Protein AF-A0AAV0QYZ3-F1 (afdb_monomer_lite)

pLDDT: mean 91.54, std 6.42, range [64.12, 98.5]

Structure (mmCIF, N/CA/C/O backbone):
data_AF-A0AAV0QYZ3-F1
#
_entry.id   AF-A0AAV0QYZ3-F1
#
loop_
_atom_site.group_PDB
_atom_site.id
_atom_site.type_symbol
_atom_site.label_atom_id
_atom_site.label_alt_id
_atom_site.label_comp_id
_atom_site.label_asym_id
_atom_site.label_entity_id
_atom_site.label_seq_id
_atom_site.pdbx_PDB_ins_code
_atom_site.Cartn_x
_atom_site.Cartn_y
_atom_site.Cartn_z
_atom_site.occupancy
_atom_site.B_iso_or_equiv
_atom_site.auth_seq_id
_atom_site.auth_comp_id
_atom_site.auth_asym_id
_atom_site.auth_atom_id
_atom_site.pdbx_PDB_model_num
ATOM 1 N N . ME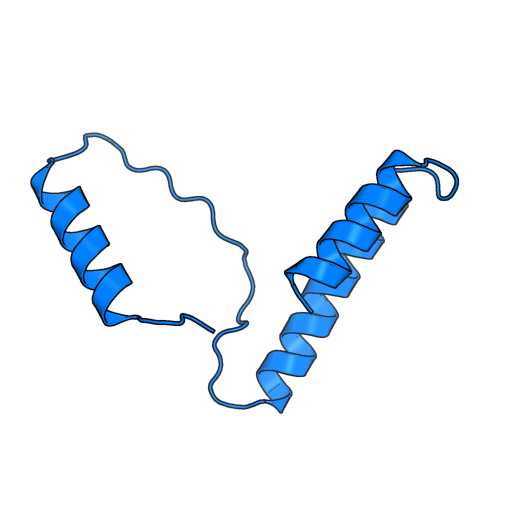T A 1 1 ? 6.874 0.260 7.075 1.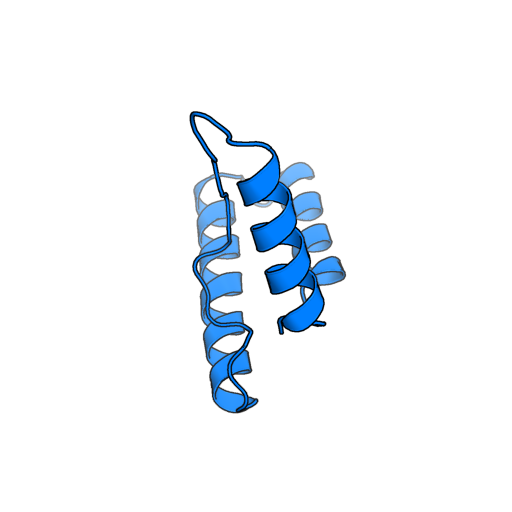00 69.06 1 MET A N 1
ATOM 2 C CA . MET A 1 1 ? 6.963 0.358 8.550 1.00 69.06 1 MET A CA 1
ATOM 3 C C . MET A 1 1 ? 5.917 1.346 9.044 1.00 69.06 1 MET A C 1
ATOM 5 O O . MET A 1 1 ? 5.911 2.479 8.576 1.00 69.06 1 MET A O 1
ATOM 9 N N . ILE A 1 2 ? 5.031 0.948 9.965 1.00 82.75 2 ILE A N 1
ATOM 10 C CA . ILE A 1 2 ? 4.100 1.889 10.603 1.00 82.75 2 ILE A CA 1
ATOM 11 C C . ILE A 1 2 ? 4.944 2.862 11.420 1.00 82.75 2 ILE A C 1
ATOM 13 O O . ILE A 1 2 ? 5.498 2.490 12.452 1.00 82.75 2 ILE A O 1
ATOM 17 N N . GLY A 1 3 ? 5.058 4.102 10.942 1.00 83.56 3 GLY A N 1
ATOM 18 C CA . GLY A 1 3 ? 5.952 5.093 11.544 1.00 83.56 3 GLY A CA 1
ATOM 19 C C . GLY A 1 3 ? 5.576 5.465 12.980 1.00 83.56 3 GLY A C 1
ATOM 20 O O . GLY A 1 3 ? 6.445 5.813 13.771 1.00 83.56 3 GLY A O 1
ATOM 21 N N . ASN A 1 4 ? 4.289 5.385 13.341 1.00 90.62 4 ASN A N 1
ATOM 22 C CA . ASN A 1 4 ? 3.830 5.639 14.707 1.00 90.62 4 ASN A CA 1
ATOM 23 C C . ASN A 1 4 ? 2.527 4.871 15.019 1.00 90.62 4 ASN A C 1
ATOM 25 O O . ASN A 1 4 ? 1.432 5.375 14.743 1.00 90.62 4 ASN A O 1
ATOM 29 N N . PRO A 1 5 ? 2.623 3.663 15.601 1.00 91.94 5 PRO A N 1
ATOM 30 C CA . PRO A 1 5 ? 1.457 2.849 15.944 1.00 91.94 5 PRO A CA 1
ATOM 31 C C . PRO A 1 5 ? 0.503 3.536 16.930 1.00 91.94 5 PRO A C 1
ATOM 33 O O . PRO A 1 5 ? -0.711 3.390 16.811 1.00 91.94 5 PRO A O 1
ATOM 36 N N . GLN A 1 6 ? 1.026 4.341 17.862 1.00 96.00 6 GLN A N 1
ATOM 37 C CA . GLN A 1 6 ? 0.216 5.034 18.868 1.00 96.00 6 GLN A CA 1
ATOM 38 C C . GLN A 1 6 ? -0.688 6.100 18.237 1.00 96.00 6 GLN A C 1
ATOM 40 O O . GLN A 1 6 ? -1.830 6.277 18.658 1.00 96.00 6 GLN A O 1
ATOM 45 N N . ARG A 1 7 ? -0.209 6.800 17.200 1.00 95.75 7 ARG A N 1
ATOM 46 C CA . ARG A 1 7 ? -1.020 7.765 16.440 1.00 95.75 7 ARG A CA 1
ATOM 47 C C . ARG A 1 7 ? -2.121 7.078 15.644 1.00 95.75 7 ARG A C 1
ATOM 49 O O . ARG A 1 7 ? -3.243 7.578 15.639 1.00 95.75 7 ARG A O 1
ATOM 56 N N . LEU A 1 8 ? -1.822 5.937 15.019 1.00 94.81 8 LEU A N 1
ATOM 57 C CA . LEU A 1 8 ? -2.836 5.134 14.335 1.00 94.81 8 LEU A CA 1
ATOM 58 C C . LEU A 1 8 ? -3.919 4.691 15.323 1.00 94.81 8 LEU A C 1
ATOM 60 O O . LEU A 1 8 ? -5.102 4.904 15.077 1.00 94.81 8 LEU A O 1
ATOM 64 N N . GLU A 1 9 ? -3.526 4.167 16.483 1.00 96.75 9 GLU A N 1
ATOM 65 C CA . GLU A 1 9 ? -4.469 3.764 17.526 1.00 96.75 9 GLU A CA 1
ATOM 66 C C . GLU A 1 9 ? -5.331 4.941 18.016 1.00 96.75 9 GLU A C 1
ATOM 68 O O . GLU A 1 9 ? -6.552 4.811 18.140 1.00 96.75 9 GLU A O 1
ATOM 73 N N . ALA A 1 10 ? -4.724 6.106 18.258 1.00 97.69 10 ALA A N 1
ATOM 74 C CA . ALA A 1 10 ? -5.445 7.311 18.663 1.00 97.69 10 ALA A CA 1
ATOM 75 C C . ALA A 1 10 ? -6.459 7.762 17.598 1.00 97.69 10 ALA A C 1
ATOM 77 O O . ALA A 1 10 ? -7.598 8.094 17.932 1.00 97.69 10 ALA A O 1
ATOM 78 N N . MET A 1 11 ? -6.080 7.717 16.319 1.00 96.50 11 MET A N 1
ATOM 79 C CA . MET A 1 11 ? -6.971 8.027 15.202 1.00 96.50 11 MET A CA 1
ATOM 80 C C . MET A 1 11 ? -8.137 7.036 15.118 1.00 96.50 11 MET A C 1
ATOM 82 O O . MET A 1 11 ? -9.286 7.455 14.995 1.00 96.50 11 MET A O 1
ATOM 86 N N . MET A 1 12 ? -7.879 5.735 15.264 1.00 97.19 12 MET A N 1
ATOM 87 C CA . MET A 1 12 ? -8.935 4.716 15.269 1.00 97.19 12 MET A CA 1
ATOM 88 C C . MET A 1 12 ? -9.914 4.910 16.437 1.00 97.19 12 MET A C 1
ATOM 90 O O . MET A 1 12 ? -11.128 4.772 16.263 1.00 97.19 12 MET A O 1
ATOM 94 N N . LYS A 1 13 ? -9.417 5.300 17.620 1.00 97.94 13 LYS A N 1
ATOM 95 C CA . LYS A 1 13 ? -10.261 5.670 18.771 1.00 97.94 13 LYS A CA 1
ATOM 96 C C . LYS A 1 13 ? -11.111 6.909 18.480 1.00 97.94 13 LYS A C 1
ATOM 98 O O . LYS A 1 13 ? -12.292 6.910 18.819 1.00 97.94 13 LYS A O 1
ATOM 103 N N . LEU A 1 14 ? -10.545 7.926 17.828 1.00 98.00 14 LEU A N 1
ATOM 104 C CA . LEU A 1 14 ? -11.273 9.127 17.413 1.00 98.00 14 LEU A CA 1
ATOM 105 C C . LEU A 1 14 ? -12.371 8.800 16.394 1.00 98.00 14 LEU A C 1
ATOM 107 O O . LEU A 1 14 ? -13.509 9.214 16.568 1.00 98.00 14 LEU A O 1
ATOM 111 N N . ILE A 1 15 ? -12.080 8.002 15.367 1.00 97.88 15 ILE A N 1
ATOM 112 C CA . ILE A 1 15 ? -13.094 7.591 14.385 1.00 97.88 15 ILE A CA 1
ATOM 113 C C . ILE A 1 15 ? -14.249 6.864 15.086 1.00 97.88 15 ILE A C 1
ATOM 115 O O . ILE A 1 15 ? -15.417 7.112 14.791 1.00 97.88 15 ILE A O 1
ATOM 119 N N . ARG A 1 16 ? -13.948 6.024 16.082 1.00 97.38 16 ARG A N 1
ATOM 120 C CA . ARG A 1 16 ? -14.970 5.327 16.871 1.00 97.38 16 ARG A CA 1
ATOM 121 C C . ARG A 1 16 ? -15.878 6.281 17.659 1.00 97.38 16 ARG A C 1
ATOM 123 O O . ARG A 1 16 ? -17.059 5.970 17.820 1.00 97.38 16 ARG A O 1
ATOM 130 N N . THR A 1 17 ? -15.383 7.430 18.131 1.00 98.50 17 THR A N 1
ATOM 131 C CA . THR A 1 17 ? -16.213 8.403 18.874 1.00 98.50 17 THR A CA 1
ATOM 132 C C . THR A 1 17 ? -17.228 9.106 17.973 1.00 98.50 17 THR A C 1
ATOM 134 O O . THR A 1 17 ? -18.302 9.468 18.451 1.00 98.50 17 THR A O 1
ATOM 137 N N . LEU A 1 18 ? -16.949 9.204 16.668 1.00 97.94 18 LEU A N 1
ATOM 138 C CA . LEU A 1 18 ? -17.868 9.736 15.655 1.00 97.94 18 LEU A CA 1
ATOM 139 C C . LEU A 1 18 ? -19.060 8.808 15.363 1.00 97.94 18 LEU A C 1
ATOM 141 O O . LEU A 1 18 ? -19.995 9.218 14.681 1.00 97.94 18 LEU A O 1
ATOM 145 N N . ARG A 1 19 ? -19.042 7.568 15.879 1.00 97.19 19 ARG A N 1
ATOM 146 C CA . ARG A 1 19 ? -20.084 6.544 15.677 1.00 97.19 19 ARG A CA 1
ATOM 147 C C . ARG A 1 19 ? -20.470 6.368 14.194 1.00 97.19 19 ARG A C 1
ATOM 149 O O . ARG A 1 19 ? -21.654 6.474 13.857 1.00 97.19 19 ARG A O 1
ATOM 156 N N . PRO A 1 20 ? -19.501 6.109 13.292 1.00 97.38 20 PRO A N 1
ATOM 157 C CA . PRO A 1 20 ? -19.803 5.907 11.883 1.00 97.38 20 PRO A CA 1
ATOM 158 C C . PRO A 1 20 ? -20.712 4.688 11.708 1.00 97.38 20 PRO A C 1
ATOM 160 O O . PRO A 1 20 ? -20.542 3.670 12.378 1.00 97.38 20 PRO A O 1
ATOM 163 N N . ARG A 1 21 ? -21.671 4.779 10.781 1.00 98.12 21 ARG A N 1
ATOM 164 C CA . ARG A 1 21 ? -22.515 3.631 10.409 1.00 98.12 21 ARG A CA 1
ATOM 165 C C . ARG A 1 21 ? -21.727 2.575 9.634 1.00 98.12 21 ARG A C 1
ATOM 167 O O . ARG A 1 21 ? -22.000 1.391 9.774 1.00 98.12 21 ARG A O 1
ATOM 174 N N . VAL A 1 22 ? -20.768 3.019 8.822 1.00 97.31 22 VAL A N 1
ATOM 175 C CA . VAL A 1 22 ? -19.861 2.191 8.022 1.00 97.31 22 VAL A CA 1
ATOM 176 C C . VAL A 1 22 ? -18.501 2.884 7.987 1.00 97.31 22 VAL A C 1
ATOM 178 O O . VAL A 1 22 ? -18.438 4.109 7.889 1.00 97.31 22 VAL A O 1
ATOM 181 N N . MET A 1 23 ? -17.427 2.103 8.057 1.00 96.12 23 MET A N 1
ATOM 182 C CA . MET A 1 23 ? -16.059 2.557 7.822 1.00 96.12 23 MET A CA 1
ATOM 183 C C . MET A 1 23 ? -15.476 1.728 6.680 1.00 96.12 23 MET A C 1
ATOM 185 O O . MET A 1 23 ? -15.509 0.501 6.738 1.00 96.12 23 MET A O 1
ATOM 189 N N . VAL A 1 24 ? -14.962 2.400 5.652 1.00 96.75 24 VAL A N 1
ATOM 190 C CA . VAL A 1 24 ? -14.263 1.767 4.528 1.00 96.75 24 VAL A CA 1
ATOM 191 C C . VAL A 1 24 ? -12.773 2.015 4.709 1.00 96.75 24 VAL A C 1
ATOM 193 O O . VAL A 1 24 ? -12.365 3.154 4.931 1.00 96.75 24 VAL A O 1
ATOM 196 N N . VAL A 1 25 ? -11.979 0.950 4.639 1.00 94.81 25 VAL A N 1
ATOM 197 C CA . VAL A 1 25 ? -10.520 0.990 4.777 1.00 94.81 25 VAL A CA 1
ATOM 198 C C . VAL A 1 25 ? -9.922 0.334 3.543 1.00 94.81 25 VAL A C 1
ATOM 200 O O . VAL A 1 25 ? -10.317 -0.775 3.192 1.00 94.81 25 VAL A O 1
ATOM 203 N N . ILE A 1 26 ? -9.008 1.037 2.879 1.00 95.44 26 ILE A N 1
ATOM 204 C CA . ILE A 1 26 ? -8.278 0.547 1.709 1.00 95.44 26 ILE A CA 1
ATOM 205 C C . ILE A 1 26 ? -6.803 0.592 2.085 1.00 95.44 26 ILE A C 1
ATOM 207 O O . ILE A 1 26 ? -6.264 1.670 2.317 1.00 95.44 26 ILE A O 1
ATOM 211 N N . GLU A 1 27 ? -6.183 -0.577 2.173 1.00 90.88 27 GLU A N 1
ATOM 212 C CA . GLU A 1 27 ? -4.783 -0.755 2.555 1.00 90.88 27 GLU A CA 1
ATOM 213 C C . GLU A 1 27 ? -4.111 -1.730 1.588 1.00 90.88 27 GLU A C 1
ATOM 215 O O . GLU A 1 27 ? -4.775 -2.552 0.951 1.00 90.88 27 GLU A O 1
ATOM 220 N N . THR A 1 28 ? -2.789 -1.628 1.470 1.00 87.25 28 THR A N 1
ATOM 221 C CA . THR A 1 28 ? -1.999 -2.561 0.661 1.00 87.25 28 THR A CA 1
ATOM 222 C C . THR A 1 28 ? -1.852 -3.891 1.399 1.00 87.25 28 THR A C 1
ATOM 224 O O . THR A 1 28 ? -1.395 -3.915 2.541 1.00 87.25 28 THR A O 1
ATOM 227 N N . GLU A 1 29 ? -2.167 -5.001 0.730 1.00 89.88 29 GLU A N 1
ATOM 228 C CA . GLU A 1 29 ? -1.972 -6.358 1.259 1.00 89.88 29 GLU A CA 1
ATOM 229 C C . GLU A 1 29 ? -0.493 -6.771 1.156 1.00 89.88 29 GLU A C 1
ATOM 231 O O . GLU A 1 29 ? -0.094 -7.487 0.240 1.00 89.88 29 GLU A O 1
ATOM 236 N N . ALA A 1 30 ? 0.345 -6.250 2.055 1.00 88.38 30 ALA A N 1
ATOM 237 C CA . ALA A 1 30 ? 1.761 -6.604 2.140 1.00 88.38 30 ALA A CA 1
ATOM 238 C C . ALA A 1 30 ? 2.349 -6.314 3.530 1.00 88.38 30 ALA A C 1
ATOM 240 O O . ALA A 1 30 ? 2.046 -5.292 4.155 1.00 88.38 30 ALA A O 1
ATOM 241 N N . ASN A 1 31 ? 3.258 -7.170 4.014 1.00 88.75 31 ASN A N 1
ATOM 242 C CA . ASN A 1 31 ? 3.891 -6.974 5.321 1.00 88.75 31 ASN A CA 1
ATOM 243 C C . ASN A 1 31 ? 5.223 -6.212 5.236 1.00 88.75 31 ASN A C 1
ATOM 245 O O . ASN A 1 31 ? 6.301 -6.729 5.532 1.00 88.75 31 ASN A O 1
ATOM 249 N N . HIS A 1 32 ? 5.151 -4.913 4.948 1.00 87.25 32 HIS A N 1
ATOM 250 C CA . HIS A 1 32 ? 6.330 -4.030 4.977 1.00 87.25 32 HIS A CA 1
ATOM 251 C C . HIS A 1 32 ? 6.684 -3.520 6.387 1.00 87.25 32 HIS A C 1
ATOM 253 O O . HIS A 1 32 ? 7.430 -2.546 6.553 1.00 87.25 32 HIS A O 1
ATOM 259 N N . ASN A 1 33 ? 6.119 -4.139 7.427 1.00 89.69 33 ASN A N 1
ATOM 260 C CA . ASN A 1 33 ? 6.243 -3.718 8.824 1.00 89.69 33 ASN A CA 1
ATOM 261 C C . ASN A 1 33 ? 6.990 -4.725 9.699 1.00 89.69 33 ASN A C 1
ATOM 263 O O . ASN A 1 33 ? 7.172 -4.456 10.887 1.00 89.69 33 ASN A O 1
ATOM 267 N N . ALA A 1 34 ? 7.435 -5.853 9.138 1.00 90.25 34 ALA A N 1
ATOM 268 C CA . ALA A 1 34 ? 8.202 -6.838 9.885 1.00 90.25 34 ALA A CA 1
ATOM 269 C C . ALA A 1 34 ? 9.451 -6.201 10.526 1.00 90.25 34 ALA A C 1
ATOM 271 O O . ALA A 1 34 ? 10.066 -5.326 9.915 1.00 90.25 34 ALA A O 1
ATOM 272 N N . PRO A 1 35 ? 9.854 -6.613 11.739 1.00 88.75 35 PRO A N 1
ATOM 273 C CA . PRO A 1 35 ? 11.028 -6.047 12.405 1.00 88.75 35 PRO A CA 1
ATOM 274 C C . PRO A 1 35 ? 12.334 -6.447 11.704 1.00 88.75 35 PRO A C 1
ATOM 276 O O . PRO A 1 35 ? 13.268 -5.647 11.622 1.00 88.75 35 PRO A O 1
ATOM 279 N N . ASP A 1 36 ? 12.368 -7.652 1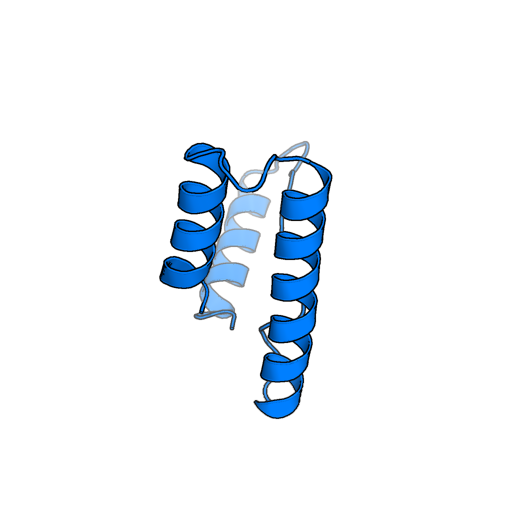1.137 1.00 93.25 36 ASP A N 1
ATOM 280 C CA . ASP A 1 36 ? 13.503 -8.175 10.386 1.00 93.25 36 ASP A CA 1
ATOM 281 C C . 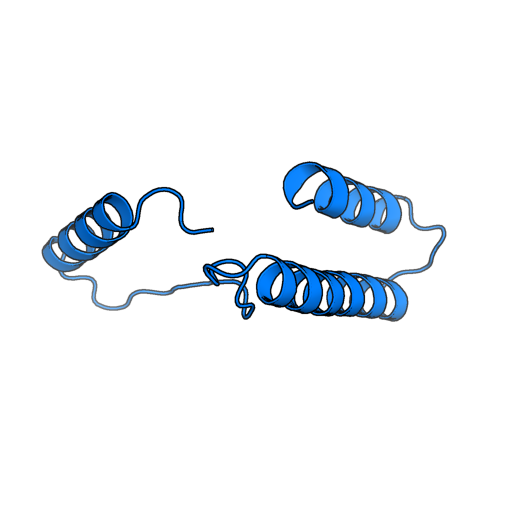ASP A 1 36 ? 13.609 -7.541 8.990 1.00 93.25 36 ASP A C 1
ATOM 283 O O . ASP A 1 36 ? 12.621 -7.430 8.261 1.00 93.25 36 ASP A O 1
ATOM 287 N N . PHE A 1 37 ? 14.820 -7.118 8.619 1.00 91.62 37 PHE A N 1
ATOM 288 C CA . PHE A 1 37 ? 15.073 -6.514 7.310 1.00 91.62 37 PHE A CA 1
ATOM 289 C C . PHE A 1 37 ? 14.917 -7.524 6.176 1.00 91.62 37 PHE A C 1
ATOM 291 O O . PHE A 1 37 ? 14.330 -7.172 5.158 1.00 91.62 37 PHE A O 1
ATOM 298 N N . GLY A 1 38 ? 15.407 -8.756 6.349 1.00 95.00 38 GLY A N 1
ATOM 299 C CA . GLY A 1 38 ? 15.347 -9.784 5.311 1.00 95.00 38 GLY A CA 1
ATOM 300 C C . GLY A 1 38 ? 13.908 -10.077 4.903 1.00 95.00 38 GLY A C 1
ATOM 301 O O . GLY A 1 38 ? 13.580 -10.042 3.720 1.00 95.00 38 GLY A O 1
ATOM 302 N N . HIS A 1 39 ? 13.027 -10.248 5.886 1.00 92.94 39 HIS A N 1
AT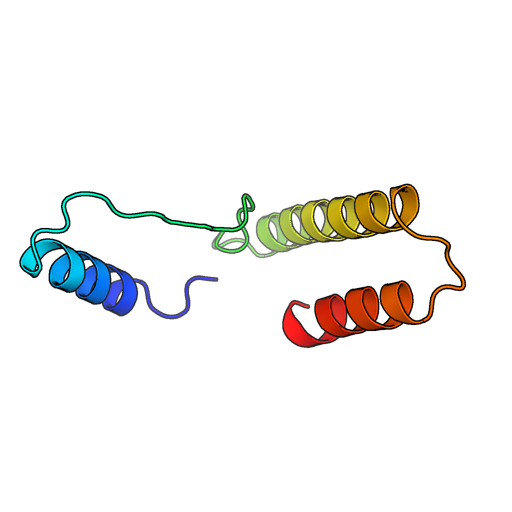OM 303 C CA . HIS A 1 39 ? 11.605 -10.443 5.644 1.00 92.94 39 HIS A CA 1
ATOM 304 C C . HIS A 1 39 ? 10.969 -9.237 4.940 1.00 92.94 39 HIS A C 1
ATOM 306 O O . HIS A 1 39 ? 10.300 -9.417 3.928 1.00 92.94 39 HIS A O 1
ATOM 312 N N . ARG A 1 40 ? 11.236 -7.999 5.392 1.00 92.31 40 ARG A N 1
ATOM 313 C CA . ARG A 1 40 ? 10.725 -6.799 4.698 1.00 92.31 40 ARG A CA 1
ATOM 314 C C . ARG A 1 40 ? 11.223 -6.698 3.260 1.00 92.31 40 ARG A C 1
ATOM 316 O O . ARG A 1 40 ? 10.462 -6.296 2.391 1.00 92.31 40 ARG A O 1
ATOM 323 N N . PHE A 1 41 ? 12.492 -7.012 3.024 1.00 92.56 41 PHE A N 1
ATOM 324 C CA . PHE A 1 41 ? 13.105 -6.933 1.705 1.00 92.56 41 PHE A CA 1
ATOM 325 C C . PHE A 1 41 ? 12.461 -7.932 0.742 1.00 92.56 41 PHE A C 1
ATOM 327 O O . PHE A 1 41 ? 12.064 -7.553 -0.355 1.00 92.56 41 PHE A O 1
ATOM 334 N N . VAL A 1 42 ? 12.287 -9.182 1.177 1.00 94.69 42 VAL A N 1
ATOM 335 C CA . VAL A 1 42 ? 11.624 -10.227 0.386 1.00 94.69 42 VAL A CA 1
ATOM 336 C C . VAL A 1 42 ? 10.161 -9.867 0.109 1.00 94.69 42 VAL A C 1
ATOM 338 O O . VAL A 1 42 ? 9.737 -9.902 -1.044 1.00 94.69 42 VAL A O 1
ATOM 341 N N . GLU A 1 43 ? 9.412 -9.442 1.128 1.00 93.44 43 GLU A N 1
ATOM 342 C CA . GLU A 1 43 ? 8.019 -8.998 0.976 1.00 93.44 43 GLU A CA 1
ATOM 343 C C . GLU A 1 43 ? 7.891 -7.809 0.012 1.00 93.44 43 GLU A C 1
ATOM 345 O O . GLU A 1 43 ? 7.011 -7.783 -0.852 1.00 93.44 43 GLU A O 1
ATOM 350 N N . MET A 1 44 ? 8.794 -6.829 0.110 1.00 90.75 44 MET A N 1
ATOM 351 C CA . MET A 1 44 ? 8.817 -5.678 -0.791 1.00 90.75 44 MET A CA 1
ATOM 352 C C . MET A 1 44 ? 9.114 -6.097 -2.233 1.00 90.75 44 MET A C 1
ATOM 354 O O . MET A 1 44 ? 8.424 -5.644 -3.142 1.00 90.75 44 MET A O 1
ATOM 358 N N . LEU A 1 45 ? 10.083 -6.994 -2.454 1.00 92.62 45 LEU A N 1
ATOM 359 C CA . LEU A 1 45 ? 10.403 -7.504 -3.790 1.00 92.62 45 LEU A CA 1
ATOM 360 C C . LEU A 1 45 ? 9.203 -8.188 -4.447 1.00 92.62 45 LEU A C 1
ATOM 362 O O . LEU A 1 45 ? 8.914 -7.910 -5.609 1.00 92.62 45 LEU A O 1
ATOM 366 N N . PHE A 1 46 ? 8.485 -9.041 -3.713 1.00 93.25 46 PHE A N 1
ATOM 367 C CA . PHE A 1 46 ? 7.287 -9.692 -4.243 1.00 93.25 46 PHE A CA 1
ATOM 368 C C . PHE A 1 46 ? 6.163 -8.693 -4.522 1.00 93.25 46 PHE A C 1
ATOM 370 O O . PHE A 1 46 ? 5.525 -8.772 -5.571 1.00 93.25 46 PHE A O 1
ATOM 377 N N . THR A 1 47 ? 5.955 -7.724 -3.627 1.00 91.12 47 THR A N 1
ATOM 378 C CA . THR A 1 47 ? 4.913 -6.701 -3.802 1.00 91.12 47 THR A CA 1
ATOM 379 C C . THR A 1 47 ? 5.184 -5.829 -5.030 1.00 91.12 47 THR A C 1
ATOM 381 O O . THR A 1 47 ? 4.304 -5.645 -5.870 1.00 91.12 47 THR A O 1
ATOM 384 N N . VAL A 1 48 ? 6.410 -5.310 -5.156 1.00 90.62 48 VAL A N 1
ATOM 385 C CA . VAL A 1 48 ? 6.826 -4.476 -6.292 1.00 90.62 48 VAL A CA 1
ATOM 386 C C . VAL A 1 48 ? 6.779 -5.297 -7.579 1.00 90.62 48 VAL A C 1
ATOM 388 O O . VAL A 1 48 ? 6.212 -4.837 -8.564 1.00 90.62 48 VAL A O 1
ATOM 391 N N . GLY A 1 49 ? 7.315 -6.521 -7.571 1.00 93.44 49 GLY A N 1
ATOM 392 C CA . GLY A 1 49 ? 7.292 -7.414 -8.731 1.00 93.44 49 GLY A CA 1
ATOM 393 C C . GLY A 1 49 ? 5.873 -7.656 -9.243 1.00 93.44 49 GLY A C 1
ATOM 394 O O . GLY A 1 49 ? 5.599 -7.410 -10.414 1.00 93.44 49 GLY A O 1
ATOM 395 N N . GLY A 1 50 ? 4.943 -8.009 -8.351 1.00 93.62 50 GLY A N 1
ATOM 396 C CA . GLY A 1 50 ? 3.536 -8.196 -8.710 1.00 93.62 50 GLY A CA 1
ATOM 397 C C . GLY A 1 50 ? 2.879 -6.933 -9.278 1.00 93.62 50 GLY A C 1
ATOM 398 O O . GLY A 1 50 ? 2.092 -7.022 -10.219 1.00 93.62 50 GLY A O 1
ATOM 399 N N . TYR A 1 51 ? 3.226 -5.749 -8.763 1.00 91.88 51 TYR A N 1
ATOM 400 C CA . TYR A 1 51 ? 2.729 -4.480 -9.301 1.00 91.88 51 TYR A CA 1
ATOM 401 C C . TYR A 1 51 ? 3.251 -4.211 -10.720 1.00 91.88 51 TYR A C 1
ATOM 403 O O . TYR A 1 51 ? 2.480 -3.839 -11.604 1.00 91.88 51 TYR A O 1
ATOM 411 N N . PHE A 1 52 ? 4.541 -4.446 -10.964 1.00 93.44 52 PHE A N 1
ATOM 412 C CA . PHE A 1 52 ? 5.143 -4.286 -12.288 1.00 93.44 52 PHE A CA 1
ATOM 413 C C . PHE A 1 52 ? 4.618 -5.317 -13.293 1.00 93.44 52 PHE A C 1
ATOM 415 O O . PHE A 1 52 ? 4.353 -4.952 -14.437 1.00 93.44 52 PHE A O 1
ATOM 422 N N . ASP A 1 53 ? 4.401 -6.567 -12.880 1.00 95.62 53 ASP A N 1
ATOM 423 C CA . ASP A 1 53 ? 3.794 -7.605 -13.722 1.00 95.62 53 ASP A CA 1
ATOM 424 C C . ASP A 1 53 ? 2.339 -7.264 -14.075 1.00 95.62 53 ASP A C 1
ATOM 426 O O . ASP A 1 53 ? 1.916 -7.410 -15.227 1.00 95.62 53 ASP A O 1
ATOM 430 N N . TYR A 1 54 ? 1.578 -6.736 -13.111 1.00 94.00 54 TYR A N 1
ATOM 431 C CA . TYR A 1 54 ? 0.229 -6.219 -13.339 1.00 94.00 54 TYR A CA 1
ATOM 432 C C . TYR A 1 54 ? 0.230 -5.085 -14.376 1.00 94.00 54 TYR A C 1
ATOM 434 O O . TYR A 1 54 ? -0.490 -5.163 -15.372 1.00 94.00 54 TYR A O 1
ATOM 442 N N . LEU A 1 55 ? 1.086 -4.071 -14.209 1.00 94.50 55 LEU A N 1
ATOM 443 C CA . LEU A 1 55 ? 1.216 -2.985 -15.186 1.00 94.50 55 LEU A CA 1
ATOM 444 C C . LEU A 1 55 ? 1.691 -3.499 -16.547 1.00 94.50 55 LEU A C 1
ATOM 446 O O . LEU A 1 55 ? 1.211 -3.038 -17.579 1.00 94.50 55 LEU A O 1
ATOM 450 N N . ALA A 1 56 ? 2.590 -4.484 -16.564 1.00 94.44 56 ALA A N 1
ATOM 451 C CA . ALA A 1 56 ? 3.058 -5.107 -17.793 1.00 94.44 56 ALA A CA 1
ATOM 452 C C . ALA A 1 56 ? 1.966 -5.849 -18.554 1.00 94.44 56 ALA A C 1
ATOM 454 O O . ALA A 1 56 ? 2.019 -5.909 -19.782 1.00 94.44 56 ALA A O 1
ATOM 455 N N . THR A 1 57 ? 0.990 -6.382 -17.828 1.00 96.25 57 THR A N 1
ATOM 456 C CA . THR A 1 57 ? -0.162 -7.081 -18.393 1.00 96.25 57 THR A CA 1
ATOM 457 C C . THR A 1 57 ? -1.216 -6.101 -18.904 1.00 96.25 57 THR A C 1
ATOM 459 O O . THR A 1 57 ? -1.862 -6.366 -19.915 1.00 96.25 57 THR A O 1
ATOM 462 N N . CYS A 1 58 ? -1.400 -4.971 -18.218 1.00 94.88 58 CYS A N 1
ATOM 463 C CA . CYS A 1 58 ? -2.489 -4.037 -18.497 1.00 94.88 58 CYS A CA 1
ATOM 464 C C . CYS A 1 58 ? -2.106 -2.845 -19.386 1.00 94.88 58 CYS A C 1
ATOM 466 O O . CYS A 1 58 ? -3.010 -2.168 -19.870 1.00 94.88 58 CYS A O 1
ATOM 468 N N . MET A 1 59 ? -0.814 -2.563 -19.583 1.00 94.88 59 MET A N 1
ATOM 469 C CA . MET A 1 59 ? -0.337 -1.370 -20.292 1.00 94.88 59 MET A CA 1
ATOM 470 C C . MET A 1 59 ? 0.837 -1.688 -21.220 1.00 94.88 59 MET A C 1
ATOM 472 O O . MET A 1 59 ? 1.786 -2.396 -20.847 1.00 94.88 59 MET A O 1
ATOM 476 N N . GLU A 1 60 ? 0.838 -1.102 -22.418 1.00 92.44 60 GLU A N 1
ATOM 477 C CA . GLU A 1 60 ? 1.965 -1.264 -23.327 1.00 92.44 60 GLU A CA 1
ATOM 478 C C . GLU A 1 60 ? 3.226 -0.597 -22.769 1.00 92.44 60 GLU A C 1
ATOM 480 O O . GLU A 1 60 ? 3.209 0.473 -22.163 1.00 92.44 60 GLU A O 1
ATOM 485 N N . ARG A 1 61 ? 4.385 -1.213 -23.015 1.00 85.12 61 ARG A N 1
ATOM 486 C CA . ARG A 1 61 ? 5.671 -0.739 -22.479 1.00 85.12 61 ARG A CA 1
ATOM 487 C C . ARG A 1 61 ? 6.044 0.685 -22.915 1.00 85.12 61 ARG A C 1
ATOM 489 O O . ARG A 1 61 ? 6.818 1.342 -22.230 1.00 85.12 61 ARG A O 1
ATOM 496 N N . LYS A 1 62 ? 5.561 1.131 -24.076 1.00 89.25 62 LYS A N 1
ATOM 497 C CA . LYS A 1 62 ? 5.871 2.455 -24.637 1.00 89.25 62 LYS A CA 1
ATOM 498 C C . LYS A 1 62 ? 4.894 3.540 -24.188 1.00 89.25 62 LYS A C 1
ATOM 500 O O . LYS A 1 62 ? 5.108 4.698 -24.528 1.00 89.25 62 LYS A O 1
ATOM 505 N N . GLU A 1 63 ? 3.841 3.185 -23.457 1.00 91.81 63 GLU A N 1
ATOM 506 C CA . GLU A 1 63 ? 2.926 4.178 -22.911 1.00 91.81 63 GLU A CA 1
ATOM 507 C C . GLU A 1 63 ? 3.642 5.021 -21.856 1.00 91.81 63 GLU A C 1
ATOM 509 O O . GLU A 1 63 ? 4.107 4.516 -20.834 1.00 91.81 63 GLU A O 1
ATOM 514 N N . GLU A 1 64 ? 3.689 6.333 -22.076 1.00 92.44 64 GLU A N 1
ATOM 515 C CA . GLU A 1 64 ? 4.278 7.282 -21.126 1.00 92.44 64 GLU A CA 1
ATOM 516 C C . GLU A 1 64 ? 3.591 7.213 -19.755 1.00 92.44 64 GLU A C 1
ATOM 518 O O . GLU A 1 64 ? 4.244 7.349 -18.722 1.00 92.44 64 GLU A O 1
ATOM 523 N N . ALA A 1 65 ? 2.285 6.920 -19.739 1.00 91.31 65 ALA A N 1
ATOM 524 C CA . ALA A 1 65 ? 1.512 6.724 -18.517 1.00 91.31 65 ALA A CA 1
ATOM 525 C C . ALA A 1 65 ? 2.061 5.571 -17.662 1.00 91.31 65 ALA A C 1
ATOM 527 O O . ALA A 1 65 ? 2.150 5.703 -16.442 1.00 91.31 65 ALA A O 1
ATOM 528 N N . ARG A 1 66 ? 2.488 4.466 -18.289 1.00 93.44 66 ARG A N 1
ATOM 529 C CA . ARG A 1 66 ? 3.088 3.333 -17.579 1.00 93.44 66 ARG A CA 1
ATOM 530 C C . ARG A 1 66 ? 4.421 3.733 -16.956 1.00 93.44 66 ARG A C 1
ATOM 532 O O . ARG A 1 66 ? 4.623 3.513 -15.767 1.00 93.44 66 ARG A O 1
ATOM 539 N N . ALA A 1 67 ? 5.292 4.374 -17.736 1.00 92.06 67 ALA A N 1
ATOM 540 C CA . ALA A 1 67 ? 6.587 4.847 -17.251 1.00 92.06 67 ALA A CA 1
ATOM 541 C C . ALA A 1 67 ? 6.441 5.855 -16.096 1.00 92.06 67 ALA A C 1
ATOM 543 O O . ALA A 1 67 ? 7.206 5.809 -15.133 1.00 92.06 67 ALA A O 1
ATOM 544 N N . ALA A 1 68 ? 5.435 6.734 -16.158 1.00 92.69 68 ALA A N 1
ATOM 545 C CA . ALA A 1 68 ? 5.132 7.680 -15.090 1.00 92.69 68 ALA A CA 1
ATOM 546 C C . ALA A 1 68 ? 4.691 6.975 -13.797 1.00 92.69 68 ALA A C 1
ATOM 548 O O . ALA A 1 68 ? 5.184 7.315 -12.722 1.00 92.69 68 ALA A O 1
ATOM 549 N N . VAL A 1 69 ? 3.802 5.979 -13.891 1.00 91.69 69 VAL A N 1
ATOM 550 C CA . VAL A 1 69 ? 3.314 5.221 -12.726 1.00 91.69 69 VAL A CA 1
ATOM 551 C C . VAL A 1 69 ? 4.420 4.354 -12.123 1.00 91.69 69 VAL A C 1
ATOM 553 O O . VAL A 1 69 ? 4.604 4.369 -10.907 1.00 91.69 69 VAL A O 1
ATOM 556 N N . GLU A 1 70 ? 5.198 3.651 -12.950 1.00 92.06 70 GLU A N 1
ATOM 557 C CA . GLU A 1 70 ? 6.354 2.863 -12.504 1.00 92.06 70 GLU A CA 1
ATOM 558 C C . GLU A 1 70 ? 7.397 3.758 -11.812 1.00 92.06 70 GLU A C 1
ATOM 560 O O . GLU A 1 70 ? 7.855 3.443 -10.714 1.00 92.06 70 GLU A O 1
ATOM 565 N N . SER A 1 71 ? 7.732 4.913 -12.401 1.00 90.62 71 SER A N 1
ATOM 566 C CA . SER A 1 71 ? 8.688 5.856 -11.807 1.00 90.62 71 SER A CA 1
ATOM 567 C C . SER A 1 71 ? 8.177 6.462 -10.502 1.00 90.62 71 SER A C 1
ATOM 569 O O . SER A 1 71 ? 8.951 6.586 -9.553 1.00 90.62 71 SER A O 1
ATOM 571 N N . TRP A 1 72 ? 6.899 6.839 -10.437 1.00 89.25 72 TRP A N 1
ATOM 572 C CA . TRP A 1 72 ? 6.291 7.341 -9.208 1.00 89.25 72 TRP A CA 1
ATOM 573 C C . TRP A 1 72 ? 6.359 6.293 -8.094 1.00 89.25 72 TRP A C 1
ATOM 575 O O . TRP A 1 72 ? 6.788 6.608 -6.985 1.00 89.25 72 TRP A O 1
ATOM 585 N N . TYR A 1 73 ? 6.013 5.041 -8.406 1.00 84.19 73 TYR A N 1
ATOM 586 C CA . TYR A 1 73 ? 6.023 3.950 -7.436 1.00 84.19 73 TYR A CA 1
ATOM 587 C C . TYR A 1 73 ? 7.430 3.687 -6.882 1.00 84.19 73 TYR A C 1
ATOM 589 O O . TYR A 1 73 ? 7.594 3.533 -5.675 1.00 84.19 73 TYR A O 1
ATOM 597 N N . LEU A 1 74 ? 8.456 3.698 -7.741 1.00 83.31 74 LEU A N 1
ATOM 598 C CA . LEU A 1 74 ? 9.849 3.524 -7.315 1.00 83.31 74 LEU A CA 1
ATOM 599 C C . LEU A 1 74 ? 10.346 4.678 -6.437 1.00 83.31 74 LEU A C 1
ATOM 601 O O . LEU A 1 74 ? 11.031 4.424 -5.457 1.00 83.31 74 LEU A O 1
ATOM 605 N N . ASN A 1 75 ? 9.999 5.925 -6.764 1.00 83.25 75 ASN A N 1
ATOM 606 C CA . ASN A 1 75 ? 10.498 7.100 -6.041 1.00 83.25 75 ASN A CA 1
ATOM 607 C C . ASN A 1 75 ? 9.815 7.330 -4.683 1.00 83.25 75 ASN A C 1
ATOM 609 O O . ASN A 1 75 ? 10.424 7.908 -3.787 1.00 83.25 75 ASN A O 1
ATOM 613 N N . ASP A 1 76 ? 8.540 6.955 -4.546 1.00 76.50 76 ASP A N 1
ATOM 614 C CA . ASP A 1 76 ? 7.761 7.192 -3.322 1.00 76.50 76 ASP A CA 1
ATOM 615 C C . ASP A 1 76 ? 7.858 6.027 -2.323 1.00 76.50 76 ASP A C 1
ATOM 617 O O . ASP A 1 76 ? 7.689 6.224 -1.118 1.00 76.50 76 ASP A O 1
ATOM 621 N N . ARG A 1 77 ? 8.096 4.797 -2.807 1.00 69.12 77 ARG A N 1
ATOM 622 C CA . ARG A 1 77 ? 7.926 3.573 -2.002 1.00 69.12 77 ARG A CA 1
ATOM 623 C C . ARG A 1 77 ? 9.186 2.732 -1.782 1.00 69.12 77 ARG A C 1
ATOM 625 O O . ARG A 1 77 ? 9.138 1.901 -0.874 1.00 69.12 77 ARG A O 1
ATOM 632 N N . ILE A 1 78 ? 10.264 2.912 -2.553 1.00 64.12 78 ILE A N 1
ATOM 633 C CA . ILE A 1 78 ? 11.573 2.246 -2.351 1.00 64.12 78 ILE A CA 1
ATOM 634 C C . ILE A 1 78 ? 12.578 3.256 -1.804 1.00 64.12 78 ILE A C 1
ATOM 636 O O . ILE A 1 78 ? 13.265 2.900 -0.820 1.00 64.12 78 ILE A O 1
#

Foldseek 3Di:
DPPDVVVVVVVVVV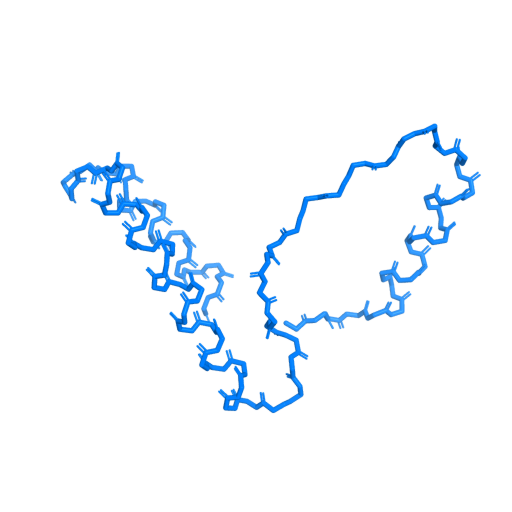VVVVVDPDDDDDDDPFCCPDPDPVRNVVRVCVSLVVVLVVLVVVDDPPPPVSVVVNVVCVVPPD

Sequence (78 aa):
MIGNPQRLEAMMKLIRTLRPRVMVVIETEANHNAPDFGHRFVEMLFTVGGYFDYLATCMERKEEARAAVESWYLNDRI

Organism: NCBI:txid586396

Radius of gyration: 16.86 Å; chains: 1; bounding box: 38×20×44 Å

Secondary structure (DSSP, 8-state):
--S-HHHHHHHHHHHHHT--S-------SS-TT-SSHHHHHHHHHHHHHHHHHHHHHHS-TT-HHHHHHHHHHHHHH-

InterPro domains:
  IPR005202 Transcription factor GRAS [PF03514] (8-78)
  IPR005202 Transcription factor GRAS [PS50985] (1-78)